Protein AF-A0A2W0DPN6-F1 (afdb_monomer_lite)

Foldseek 3Di:
DFDPVLVVLLVVLVVVVCPDPVSVVVNVVSVVPRPPDPPPPPDDDDPVDPPPDQAEDAAAQAEPPPPDCVVVVVVVVVVVDPRYHYDPQHHHPDCLCVVCVVVVDHSCPDDDVVNVVSVVSVVVRVVD

Structure (mmCIF, N/CA/C/O backbone):
data_AF-A0A2W0DPN6-F1
#
_entry.id   AF-A0A2W0DPN6-F1
#
loop_
_atom_site.group_PDB
_atom_site.id
_atom_site.type_symbol
_atom_site.label_atom_id
_atom_site.label_alt_id
_atom_site.label_comp_id
_atom_site.label_asym_id
_atom_site.label_entity_id
_atom_site.label_seq_id
_atom_site.pdbx_PDB_ins_code
_atom_site.Cartn_x
_atom_site.Cartn_y
_atom_site.Cartn_z
_atom_site.occupancy
_atom_site.B_iso_or_equiv
_atom_site.auth_seq_id
_atom_site.auth_comp_id
_atom_site.auth_asym_id
_atom_site.auth_atom_id
_atom_site.pdbx_PDB_model_num
ATOM 1 N N . MET A 1 1 ? 31.310 -25.234 -24.815 1.00 49.03 1 MET A N 1
ATOM 2 C CA . MET A 1 1 ? 32.264 -24.463 -25.639 1.00 49.03 1 MET A CA 1
ATOM 3 C C . MET A 1 1 ? 32.009 -23.005 -25.311 1.00 49.03 1 MET A C 1
ATOM 5 O O . MET A 1 1 ? 30.901 -22.551 -25.560 1.00 49.03 1 MET A O 1
ATOM 9 N N . GLU A 1 2 ? 32.938 -22.335 -24.627 1.00 54.28 2 GLU A N 1
ATOM 10 C CA . GLU A 1 2 ? 32.770 -20.928 -24.233 1.00 54.28 2 GLU A CA 1
ATOM 11 C C . GLU A 1 2 ? 32.683 -20.043 -25.486 1.00 54.28 2 GLU A C 1
ATOM 13 O O . GLU A 1 2 ? 33.461 -20.203 -26.427 1.00 54.28 2 GLU A O 1
ATOM 18 N N . SER A 1 3 ? 31.708 -19.135 -25.527 1.00 61.91 3 SER A N 1
ATOM 19 C CA . SER A 1 3 ? 31.553 -18.200 -26.644 1.00 61.91 3 SER A CA 1
ATOM 20 C C . SER A 1 3 ? 32.589 -17.083 -26.523 1.00 61.91 3 SER A C 1
ATOM 22 O O . SER A 1 3 ? 32.547 -16.296 -25.580 1.00 61.91 3 SER A O 1
ATOM 24 N N . VAL A 1 4 ? 33.500 -16.978 -27.496 1.00 67.50 4 VAL A N 1
ATOM 25 C CA . VAL A 1 4 ? 34.540 -15.929 -27.544 1.00 67.50 4 VAL A CA 1
ATOM 26 C C . VAL A 1 4 ? 33.921 -14.528 -27.461 1.00 67.50 4 VAL A C 1
ATOM 28 O O . VAL A 1 4 ? 34.405 -13.679 -26.718 1.00 67.50 4 VAL A O 1
ATOM 31 N N . ARG A 1 5 ? 32.770 -14.316 -28.116 1.00 68.06 5 ARG A N 1
ATOM 32 C CA . ARG A 1 5 ? 32.058 -13.030 -28.102 1.00 68.06 5 ARG A CA 1
ATOM 33 C C . ARG A 1 5 ? 31.500 -12.663 -26.722 1.00 68.06 5 ARG A C 1
ATOM 35 O O . ARG A 1 5 ? 31.399 -11.488 -26.388 1.00 68.06 5 ARG A O 1
ATOM 42 N N . HIS A 1 6 ? 31.142 -13.663 -25.916 1.00 67.88 6 HIS A N 1
ATOM 43 C CA . HIS A 1 6 ? 30.677 -13.470 -24.538 1.00 67.88 6 HIS A CA 1
ATOM 44 C C . HIS A 1 6 ? 31.819 -12.960 -23.656 1.00 67.88 6 HIS A C 1
ATOM 46 O O . HIS A 1 6 ? 31.632 -12.014 -22.895 1.00 67.88 6 HIS A O 1
ATOM 52 N N . ALA A 1 7 ? 33.006 -13.556 -23.787 1.00 73.00 7 ALA A N 1
ATOM 53 C CA . ALA A 1 7 ? 34.192 -13.140 -23.044 1.00 73.00 7 ALA A CA 1
ATOM 54 C C . ALA A 1 7 ? 34.636 -11.715 -23.420 1.00 73.00 7 ALA A C 1
ATOM 56 O O . ALA A 1 7 ? 34.943 -10.919 -22.533 1.00 73.00 7 ALA A O 1
ATOM 57 N N . GLU A 1 8 ? 34.597 -11.371 -24.711 1.00 78.25 8 GLU A N 1
ATOM 58 C CA . GLU A 1 8 ? 34.882 -10.014 -25.201 1.00 78.25 8 GLU A CA 1
ATOM 59 C C . GLU A 1 8 ? 33.908 -8.978 -24.628 1.00 78.25 8 GLU A C 1
ATOM 61 O O . GLU A 1 8 ? 34.343 -7.954 -24.110 1.00 78.25 8 GLU A O 1
ATOM 66 N N . LEU A 1 9 ? 32.601 -9.262 -24.642 1.00 74.62 9 LEU A N 1
ATOM 67 C CA . LEU A 1 9 ? 31.584 -8.334 -24.137 1.00 74.62 9 LEU A CA 1
ATOM 68 C C . LEU A 1 9 ? 31.707 -8.090 -22.623 1.00 74.62 9 LEU A C 1
ATOM 70 O O . LEU A 1 9 ? 31.493 -6.973 -22.156 1.00 74.62 9 LEU A O 1
ATOM 74 N N . ILE A 1 10 ? 32.076 -9.117 -21.848 1.00 74.75 10 ILE A N 1
ATOM 75 C CA . ILE A 1 10 ? 32.395 -8.958 -20.421 1.00 74.75 10 ILE A CA 1
ATOM 76 C C . ILE A 1 10 ? 33.586 -8.009 -20.249 1.00 74.75 10 ILE A C 1
ATOM 78 O O . ILE A 1 10 ? 33.500 -7.081 -19.450 1.00 74.75 10 ILE A O 1
ATOM 82 N N . ALA A 1 11 ? 34.665 -8.211 -21.009 1.00 82.25 11 ALA A N 1
ATOM 83 C CA . ALA A 1 11 ? 35.861 -7.379 -20.918 1.00 82.25 11 ALA A CA 1
ATOM 84 C C . ALA A 1 11 ? 35.593 -5.921 -21.336 1.00 82.25 11 ALA A C 1
ATOM 86 O O . ALA A 1 11 ? 36.079 -5.001 -20.681 1.00 82.25 11 ALA A O 1
ATOM 87 N N . GLU A 1 12 ? 34.785 -5.701 -22.379 1.00 81.88 12 GLU A N 1
ATOM 88 C CA . GLU A 1 12 ? 34.353 -4.370 -22.829 1.00 81.88 12 GLU A CA 1
ATOM 89 C C . GLU A 1 12 ? 33.565 -3.631 -21.729 1.00 81.88 12 GLU A C 1
ATOM 91 O O . GLU A 1 12 ? 33.880 -2.484 -21.414 1.00 81.88 12 GLU A O 1
ATOM 96 N N . LEU A 1 13 ? 32.591 -4.298 -21.095 1.00 77.00 13 LEU A N 1
ATOM 97 C CA . LEU A 1 13 ? 31.770 -3.722 -20.017 1.00 77.00 13 LEU A CA 1
ATOM 98 C C . LEU A 1 13 ? 32.549 -3.497 -18.712 1.00 77.00 13 LEU A C 1
ATOM 100 O O . LEU A 1 13 ? 32.251 -2.576 -17.950 1.00 77.00 13 LEU A O 1
ATOM 104 N N . GLU A 1 14 ? 33.538 -4.343 -18.423 1.00 80.94 14 GLU A N 1
ATOM 105 C CA . GLU A 1 14 ? 34.438 -4.160 -17.282 1.00 80.94 14 GLU A CA 1
ATOM 106 C C . GLU A 1 14 ? 35.389 -2.979 -17.508 1.00 80.94 14 GLU A C 1
ATOM 108 O O . GLU A 1 14 ? 35.620 -2.192 -16.589 1.00 80.94 14 GLU A O 1
ATOM 113 N N . ALA A 1 15 ? 35.894 -2.817 -18.734 1.00 80.25 15 ALA A N 1
ATOM 114 C CA . ALA A 1 15 ? 36.780 -1.721 -19.108 1.00 80.25 15 ALA A CA 1
ATOM 115 C C . ALA A 1 15 ? 36.054 -0.371 -19.200 1.00 80.25 15 ALA A C 1
ATOM 117 O O . ALA A 1 15 ? 36.653 0.661 -18.902 1.00 80.25 15 ALA A O 1
ATOM 118 N N . SER A 1 16 ? 34.769 -0.364 -19.570 1.00 74.00 16 SER A N 1
ATOM 119 C CA . SER A 1 16 ? 33.970 0.862 -19.664 1.00 74.00 16 SER A CA 1
ATOM 120 C C . SER A 1 16 ? 33.578 1.452 -18.306 1.00 74.00 16 SER A C 1
ATOM 122 O O . SER A 1 16 ? 32.877 2.458 -18.289 1.00 74.00 16 SER A O 1
ATOM 124 N N . CYS A 1 17 ? 34.012 0.844 -17.189 1.00 58.84 17 CYS A N 1
ATOM 125 C CA . CYS A 1 17 ? 33.681 1.249 -15.823 1.00 58.84 17 CYS A CA 1
ATOM 126 C C . CYS A 1 17 ? 32.170 1.470 -15.686 1.00 58.84 17 CYS A C 1
ATOM 128 O O . CYS A 1 17 ? 31.743 2.593 -15.493 1.00 58.84 17 CYS A O 1
ATOM 130 N N . ALA A 1 18 ? 31.363 0.417 -15.877 1.00 60.94 18 ALA A N 1
ATOM 131 C CA . ALA A 1 18 ? 29.898 0.479 -15.940 1.00 60.94 18 ALA A CA 1
ATOM 132 C C . ALA A 1 18 ? 29.265 1.400 -14.865 1.00 60.94 18 ALA A C 1
ATOM 134 O O . ALA A 1 18 ? 28.957 0.964 -13.754 1.00 60.94 18 ALA A O 1
ATOM 135 N N . GLU A 1 19 ? 29.091 2.679 -15.195 1.00 60.88 19 GLU A N 1
ATOM 136 C CA . GLU A 1 19 ? 28.519 3.706 -14.320 1.00 60.88 19 GLU A CA 1
ATOM 137 C C . GLU A 1 19 ? 26.991 3.662 -14.405 1.00 60.88 19 GLU A C 1
ATOM 139 O O . GLU A 1 19 ? 26.297 3.840 -13.401 1.00 60.88 19 GLU A O 1
ATOM 144 N N . GLU A 1 20 ? 26.464 3.308 -15.580 1.00 73.12 20 GLU A N 1
ATOM 145 C CA . GLU A 1 20 ? 25.039 3.102 -15.788 1.00 73.12 20 GLU A CA 1
ATOM 146 C C . GLU A 1 20 ? 24.562 1.752 -15.246 1.00 73.12 20 GLU A C 1
ATOM 148 O O . GLU A 1 20 ? 25.160 0.690 -15.456 1.00 73.12 20 GLU A O 1
ATOM 153 N N . TRP A 1 21 ? 23.414 1.784 -14.566 1.00 66.50 21 TRP A N 1
ATOM 154 C CA . TRP A 1 21 ? 22.795 0.607 -13.959 1.00 66.50 21 TRP A CA 1
ATOM 155 C C . TRP A 1 21 ? 22.563 -0.534 -14.965 1.00 66.50 21 TRP A C 1
ATOM 157 O O . TRP A 1 21 ? 22.843 -1.688 -14.638 1.00 66.50 21 TRP A O 1
ATOM 167 N N . GLY A 1 22 ? 22.145 -0.219 -16.197 1.00 66.81 22 GLY A N 1
ATOM 168 C CA . GLY A 1 22 ? 21.895 -1.217 -17.243 1.00 66.81 22 GLY A CA 1
ATOM 169 C C . GLY A 1 22 ? 23.151 -2.005 -17.633 1.00 66.81 22 GLY A C 1
ATOM 170 O O . GLY A 1 22 ? 23.120 -3.232 -17.722 1.00 66.81 22 GLY A O 1
ATOM 171 N N . GLN A 1 23 ? 24.297 -1.329 -17.756 1.00 69.31 23 GLN A N 1
ATOM 172 C CA . GLN A 1 23 ? 25.581 -1.970 -18.062 1.00 69.31 23 GLN A CA 1
ATOM 173 C C . GLN A 1 23 ? 26.047 -2.886 -16.921 1.00 69.31 23 GLN A C 1
ATOM 175 O O . GLN A 1 23 ? 26.549 -3.987 -17.160 1.00 69.31 23 GLN A O 1
ATOM 180 N N . ARG A 1 24 ? 25.818 -2.475 -15.666 1.00 70.19 24 ARG A N 1
ATOM 181 C CA . ARG A 1 24 ? 26.123 -3.284 -14.474 1.00 70.19 24 ARG A CA 1
ATOM 182 C C . ARG A 1 24 ? 25.240 -4.527 -14.386 1.00 70.19 24 ARG A C 1
ATOM 184 O O . ARG A 1 24 ? 25.739 -5.606 -14.059 1.00 70.19 24 ARG A O 1
ATOM 191 N N . ALA A 1 25 ? 23.947 -4.382 -14.670 1.00 68.25 25 ALA A N 1
ATOM 192 C CA . ALA A 1 25 ? 22.991 -5.484 -14.682 1.00 68.25 25 ALA A CA 1
ATOM 193 C C . ALA A 1 25 ? 23.330 -6.498 -15.786 1.00 68.25 25 ALA A C 1
ATOM 195 O O . ALA A 1 25 ? 23.420 -7.698 -15.513 1.00 68.25 25 ALA A O 1
ATOM 196 N N . LEU A 1 26 ? 23.625 -6.016 -16.997 1.00 71.62 26 LEU A N 1
ATOM 197 C CA . LEU A 1 26 ? 24.066 -6.842 -18.119 1.00 71.62 26 LEU A CA 1
ATOM 198 C C . LEU A 1 26 ? 25.347 -7.619 -17.781 1.00 71.62 26 LEU A C 1
ATOM 200 O O . LEU A 1 26 ? 25.382 -8.839 -17.942 1.00 71.62 26 LEU A O 1
ATOM 204 N N . LEU A 1 27 ? 26.369 -6.950 -17.238 1.00 74.75 27 LEU A N 1
ATOM 205 C CA . LEU A 1 27 ? 27.617 -7.595 -16.821 1.00 74.75 27 LEU A CA 1
ATOM 206 C C . LEU A 1 27 ? 27.382 -8.683 -15.757 1.00 74.75 27 LEU A C 1
ATOM 208 O O . LEU A 1 27 ? 27.965 -9.767 -15.833 1.00 74.75 27 LEU A O 1
ATOM 212 N N . ALA A 1 28 ? 26.503 -8.438 -14.780 1.00 70.69 28 ALA A N 1
ATOM 213 C CA . ALA A 1 28 ? 26.149 -9.428 -13.763 1.00 70.69 28 ALA A CA 1
ATOM 214 C C . ALA A 1 28 ? 25.446 -10.661 -14.363 1.00 70.69 28 ALA A C 1
ATOM 216 O O . ALA A 1 28 ? 25.760 -11.793 -13.983 1.00 70.69 28 ALA A O 1
ATOM 217 N N . CYS A 1 29 ? 24.537 -10.460 -15.319 1.00 70.31 29 CYS A N 1
ATOM 218 C CA . CYS A 1 29 ? 23.873 -11.539 -16.050 1.00 70.31 29 CYS A CA 1
ATOM 219 C C . CYS A 1 29 ? 24.870 -12.361 -16.878 1.00 70.31 29 CYS A C 1
ATOM 221 O O . CYS A 1 29 ? 24.882 -13.589 -16.790 1.00 70.31 29 CYS A O 1
ATOM 223 N N . LEU A 1 30 ? 25.763 -11.697 -17.617 1.00 72.69 30 LEU A N 1
ATOM 224 C CA . LEU A 1 30 ? 26.791 -12.357 -18.424 1.00 72.69 30 LEU A CA 1
ATOM 225 C C . LEU A 1 30 ? 27.767 -13.165 -17.560 1.00 72.69 30 LEU A C 1
ATOM 227 O O . LEU A 1 30 ? 28.112 -14.289 -17.921 1.00 72.69 30 LEU A O 1
ATOM 231 N N . ARG A 1 31 ? 28.164 -12.656 -16.387 1.00 73.19 31 ARG A N 1
ATOM 232 C CA . ARG A 1 31 ? 29.000 -13.404 -15.430 1.00 73.19 31 ARG A CA 1
ATOM 233 C C . ARG A 1 31 ? 28.310 -14.667 -14.909 1.00 73.19 31 ARG A C 1
ATOM 235 O O . ARG A 1 31 ? 28.970 -15.692 -14.790 1.00 73.19 31 ARG A O 1
ATOM 242 N N . LYS A 1 32 ? 27.000 -14.620 -14.634 1.00 67.88 32 LYS A N 1
ATOM 243 C CA . LYS A 1 32 ? 26.222 -15.800 -14.203 1.00 67.88 32 LYS A CA 1
ATOM 244 C C . LYS A 1 32 ? 26.105 -16.870 -15.289 1.00 67.88 32 LYS A C 1
ATOM 246 O O . LYS A 1 32 ? 26.013 -18.049 -14.971 1.00 67.88 32 LYS A O 1
ATOM 251 N N . LEU A 1 33 ? 26.098 -16.463 -16.556 1.00 66.06 33 LEU A N 1
ATOM 252 C CA . LEU A 1 33 ? 25.956 -17.362 -17.703 1.00 66.06 33 LEU A CA 1
ATOM 253 C C . LEU A 1 33 ? 27.292 -17.943 -18.201 1.00 66.06 33 LEU A C 1
ATOM 255 O O . LEU A 1 33 ? 27.272 -18.846 -19.036 1.00 66.06 33 LEU A O 1
ATOM 259 N N . ARG A 1 34 ? 28.430 -17.460 -17.676 1.00 61.69 34 ARG A N 1
ATOM 260 C CA . ARG A 1 34 ? 29.796 -17.857 -18.062 1.00 61.69 34 ARG A CA 1
ATOM 261 C C . ARG A 1 34 ? 30.055 -19.364 -17.935 1.00 61.69 34 ARG A C 1
ATOM 263 O O . ARG A 1 34 ? 30.735 -19.926 -18.782 1.00 61.69 34 ARG A O 1
ATOM 270 N N . ASP A 1 35 ? 29.438 -20.019 -16.952 1.00 51.97 35 ASP A N 1
ATOM 271 C CA . ASP A 1 35 ? 29.749 -21.410 -16.597 1.00 51.97 35 ASP A CA 1
ATOM 272 C C . ASP A 1 35 ? 28.712 -22.439 -17.119 1.00 51.97 35 ASP A C 1
ATOM 274 O O . ASP A 1 35 ? 28.664 -23.567 -16.634 1.00 51.97 35 ASP A O 1
ATOM 278 N N . GLY A 1 36 ? 27.891 -22.090 -18.126 1.00 49.12 36 GLY A N 1
ATOM 279 C CA . GLY A 1 36 ? 27.081 -23.081 -18.865 1.00 49.12 36 GLY A CA 1
ATOM 280 C C . GLY A 1 36 ? 25.557 -22.916 -18.837 1.00 49.12 36 GLY A C 1
ATOM 281 O O . GLY A 1 36 ? 24.837 -23.913 -18.805 1.00 49.12 36 GLY A O 1
ATOM 282 N N . GLY A 1 37 ? 25.037 -21.685 -18.910 1.00 50.19 37 GLY A N 1
ATOM 283 C CA . GLY A 1 37 ? 23.639 -21.483 -19.328 1.00 50.19 37 GLY A CA 1
ATOM 284 C C . GLY A 1 37 ? 23.396 -22.026 -20.753 1.00 50.19 37 GLY A C 1
ATOM 285 O O . GLY A 1 37 ? 24.352 -22.096 -21.533 1.00 50.19 37 GLY A O 1
ATOM 286 N N . PRO A 1 38 ? 22.160 -22.445 -21.107 1.00 45.03 38 PRO A N 1
ATOM 287 C CA . PRO A 1 38 ? 21.886 -23.215 -22.323 1.00 45.03 38 PRO A CA 1
ATOM 288 C C . PRO A 1 38 ? 22.432 -22.508 -23.568 1.00 45.03 38 PRO A C 1
ATOM 290 O O . PRO A 1 38 ? 22.049 -21.390 -23.905 1.00 45.03 38 PRO A O 1
ATOM 293 N N . THR A 1 39 ? 23.383 -23.176 -24.219 1.00 47.25 39 THR A N 1
ATOM 294 C CA . THR A 1 39 ? 24.235 -22.645 -25.288 1.00 47.25 39 THR A CA 1
ATOM 295 C C . THR A 1 39 ? 23.570 -22.774 -26.661 1.00 47.25 39 THR A C 1
ATOM 297 O O . THR A 1 39 ? 24.160 -23.294 -27.599 1.00 47.25 39 THR A O 1
ATOM 300 N N . GLU A 1 40 ? 22.341 -22.275 -26.784 1.00 44.31 40 GLU A N 1
ATOM 301 C CA . GLU A 1 40 ? 21.685 -22.013 -28.072 1.00 44.31 40 GLU A CA 1
ATOM 302 C C . GLU A 1 40 ? 21.047 -20.619 -28.039 1.00 44.31 40 GLU A C 1
ATOM 304 O O . GLU A 1 40 ? 19.835 -20.449 -28.090 1.00 44.31 40 GLU A O 1
ATOM 309 N N . ALA A 1 41 ? 21.875 -19.584 -27.909 1.00 40.03 41 ALA A N 1
ATOM 310 C CA . ALA A 1 41 ? 21.432 -18.205 -28.055 1.00 40.03 41 ALA A CA 1
ATOM 311 C C . ALA A 1 41 ? 22.290 -17.534 -29.128 1.00 40.03 41 ALA A C 1
ATOM 313 O O . ALA A 1 41 ? 23.362 -17.004 -28.848 1.00 40.03 41 ALA A O 1
ATOM 314 N N . ALA A 1 42 ? 21.805 -17.537 -30.373 1.00 46.06 42 ALA A N 1
ATOM 315 C CA . ALA A 1 42 ? 22.332 -16.671 -31.433 1.00 46.06 42 ALA A CA 1
ATOM 316 C C . ALA A 1 42 ? 22.193 -15.169 -31.081 1.00 46.06 42 ALA A C 1
ATOM 318 O O . ALA A 1 42 ? 22.798 -14.318 -31.725 1.00 46.06 42 ALA A O 1
ATOM 319 N N . SER A 1 43 ? 21.434 -14.842 -30.030 1.00 43.56 43 SER A N 1
ATOM 320 C CA . SER A 1 43 ? 21.331 -13.519 -29.421 1.00 43.56 43 SER A CA 1
ATOM 321 C C . SER A 1 43 ? 20.881 -13.658 -27.964 1.00 43.56 43 SER A C 1
ATOM 323 O O . SER A 1 43 ? 19.847 -14.275 -27.707 1.00 43.56 43 SER A O 1
ATOM 325 N N . VAL A 1 44 ? 21.604 -13.059 -27.015 1.00 45.31 44 VAL A N 1
ATOM 326 C CA . VAL A 1 44 ? 21.066 -12.788 -25.674 1.00 45.31 44 VAL A CA 1
ATOM 327 C C . VAL A 1 44 ? 20.399 -11.420 -25.744 1.00 45.31 44 VAL A C 1
ATOM 329 O O . VAL A 1 44 ? 21.076 -10.396 -25.757 1.00 45.31 44 VAL A O 1
ATOM 332 N N . VAL A 1 45 ? 19.072 -11.405 -25.852 1.00 46.50 45 VAL A N 1
ATOM 333 C CA . VAL A 1 45 ? 18.278 -10.179 -25.738 1.00 46.50 45 VAL A CA 1
ATOM 334 C C . VAL A 1 45 ? 17.926 -10.014 -24.265 1.00 46.50 45 VAL A C 1
ATOM 336 O O . VAL A 1 45 ? 17.211 -10.836 -23.696 1.00 46.50 45 VAL A O 1
ATOM 339 N N . VAL A 1 46 ? 18.455 -8.971 -23.629 1.00 45.94 46 VAL A N 1
ATOM 340 C CA . VAL A 1 46 ? 17.987 -8.555 -22.305 1.00 45.94 46 VAL A CA 1
ATOM 341 C C . VAL A 1 46 ? 16.692 -7.780 -22.518 1.00 45.94 46 VAL A C 1
ATOM 343 O O . VAL A 1 46 ? 16.705 -6.662 -23.024 1.00 45.94 46 VAL A O 1
ATOM 346 N N . HIS A 1 47 ? 15.559 -8.397 -22.188 1.00 48.19 47 HIS A N 1
ATOM 347 C CA . HIS A 1 47 ? 14.293 -7.680 -22.091 1.00 48.19 47 HIS A CA 1
ATOM 348 C C . HIS A 1 47 ? 14.329 -6.862 -20.798 1.00 48.19 47 HIS A C 1
ATOM 350 O O . HIS A 1 47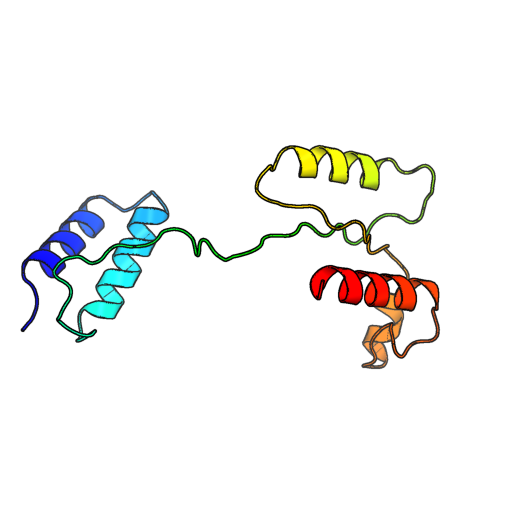 ? 14.206 -7.416 -19.710 1.00 48.19 47 HIS A O 1
ATOM 356 N N . ASP A 1 48 ? 14.568 -5.557 -20.928 1.00 50.25 48 ASP A N 1
ATOM 357 C CA . ASP A 1 48 ? 14.844 -4.651 -19.802 1.00 50.25 48 ASP A CA 1
ATOM 358 C C . ASP A 1 48 ? 13.648 -4.471 -18.843 1.00 50.25 48 ASP A C 1
ATOM 360 O O . ASP A 1 48 ? 13.806 -4.013 -17.717 1.00 50.25 48 ASP A O 1
ATOM 364 N N . LEU A 1 49 ? 12.443 -4.886 -19.238 1.00 58.06 49 LEU A N 1
ATOM 365 C CA . LEU A 1 49 ? 11.231 -4.836 -18.423 1.00 58.06 49 LEU A CA 1
ATOM 366 C C . LEU A 1 49 ? 10.397 -6.079 -18.713 1.00 58.06 49 LEU A C 1
ATOM 368 O O . LEU A 1 49 ? 10.193 -6.415 -19.877 1.00 58.06 49 LEU A O 1
ATOM 372 N N . ASN A 1 50 ? 9.894 -6.747 -17.671 1.00 69.81 50 ASN A N 1
ATOM 373 C CA . ASN A 1 50 ? 8.811 -7.713 -17.829 1.00 69.81 50 ASN A CA 1
ATOM 374 C C . ASN A 1 50 ? 7.589 -6.928 -18.346 1.00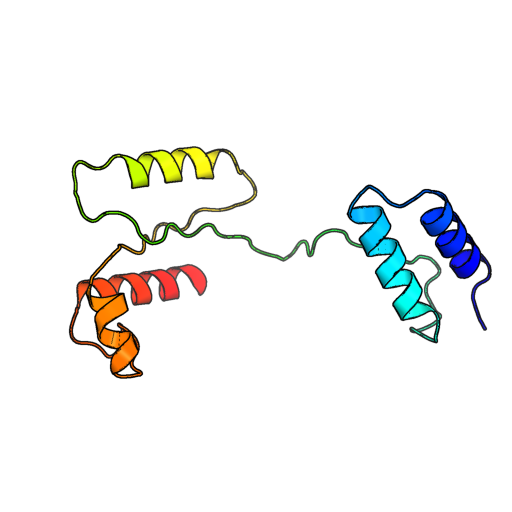 69.81 50 ASN A C 1
ATOM 376 O O . ASN A 1 50 ? 7.007 -6.175 -17.563 1.00 69.81 50 ASN A O 1
ATOM 380 N N . PRO A 1 51 ? 7.208 -7.050 -19.634 1.00 71.31 51 PRO A N 1
ATOM 381 C CA . PRO A 1 51 ? 6.161 -6.213 -20.219 1.00 71.31 51 PRO A CA 1
ATOM 382 C C . PRO A 1 51 ? 4.776 -6.543 -19.649 1.00 71.31 51 PRO A C 1
ATOM 384 O O . PRO A 1 51 ? 3.849 -5.751 -19.7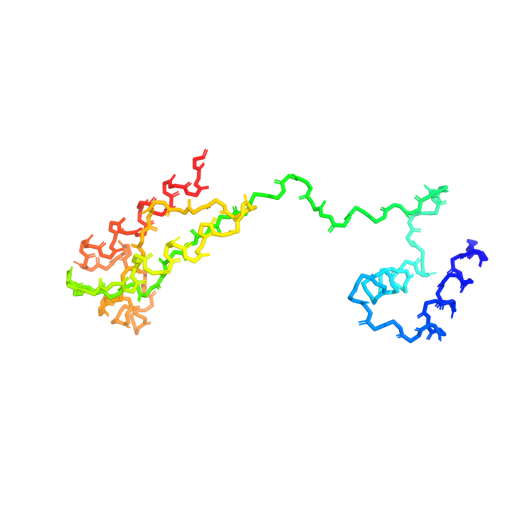81 1.00 71.31 51 PRO A O 1
ATOM 387 N N . GLU A 1 52 ? 4.638 -7.699 -18.999 1.00 79.31 52 GLU A N 1
ATOM 388 C CA . GLU A 1 52 ? 3.417 -8.121 -18.318 1.00 79.31 52 GLU A CA 1
ATOM 389 C C . GLU A 1 52 ? 3.369 -7.647 -16.856 1.00 79.31 52 GLU A C 1
ATOM 391 O O . GLU A 1 52 ? 2.351 -7.829 -16.183 1.00 79.31 52 GLU A O 1
ATOM 396 N N . LEU A 1 53 ? 4.445 -7.031 -16.342 1.00 83.00 53 LEU A N 1
ATOM 397 C CA . LEU A 1 53 ? 4.490 -6.514 -14.978 1.00 83.00 53 LEU A CA 1
ATOM 398 C C . LEU A 1 53 ? 3.528 -5.335 -14.832 1.00 83.00 53 LEU A C 1
ATOM 400 O O . LEU A 1 53 ? 3.742 -4.251 -15.371 1.00 83.00 53 LEU A O 1
ATOM 404 N N . ARG A 1 54 ? 2.481 -5.540 -14.036 1.00 86.69 54 ARG A N 1
ATOM 405 C CA . ARG A 1 54 ? 1.533 -4.491 -13.663 1.00 86.69 54 ARG A CA 1
ATOM 406 C C . ARG A 1 54 ? 2.037 -3.779 -12.414 1.00 86.69 54 ARG A C 1
ATOM 408 O O . ARG A 1 54 ? 2.181 -4.403 -11.365 1.00 86.69 54 ARG A O 1
ATOM 415 N N . VAL A 1 55 ? 2.284 -2.477 -12.522 1.00 89.94 55 VAL A N 1
ATOM 416 C CA . VAL A 1 55 ? 2.710 -1.635 -11.399 1.00 89.94 55 VAL A CA 1
ATOM 417 C C . VAL A 1 55 ? 1.519 -0.823 -10.898 1.00 89.94 55 VAL A C 1
ATOM 419 O O . VAL A 1 55 ? 0.827 -0.169 -11.680 1.00 89.94 55 VAL A O 1
ATOM 422 N N . ARG A 1 56 ? 1.278 -0.871 -9.585 1.00 93.31 56 ARG A N 1
ATOM 423 C CA . ARG A 1 56 ? 0.225 -0.110 -8.905 1.00 93.31 56 ARG A CA 1
ATOM 424 C C . ARG A 1 56 ? 0.817 0.734 -7.778 1.00 93.31 56 ARG A C 1
ATOM 426 O O . ARG A 1 56 ? 1.763 0.298 -7.124 1.00 93.31 56 ARG A O 1
ATOM 433 N N . GLY A 1 57 ? 0.262 1.921 -7.547 1.00 94.06 57 GLY A N 1
ATOM 434 C CA . GLY A 1 57 ? 0.681 2.819 -6.466 1.00 94.06 57 GLY A CA 1
ATOM 435 C C . GLY A 1 57 ? -0.288 2.777 -5.287 1.00 94.06 57 GLY A C 1
ATOM 436 O O . GLY A 1 57 ? -1.469 3.040 -5.472 1.00 94.06 57 GLY A O 1
ATOM 437 N N . LEU A 1 58 ? 0.198 2.475 -4.080 1.00 96.06 58 LEU A N 1
ATOM 438 C CA . LEU A 1 58 ? -0.599 2.493 -2.847 1.00 96.06 58 LEU A CA 1
ATOM 439 C C . LEU A 1 58 ? -0.176 3.663 -1.956 1.00 96.06 58 LEU A C 1
ATOM 441 O O . LEU A 1 58 ? 0.990 3.748 -1.569 1.00 96.06 58 LEU A O 1
ATOM 445 N N . ILE A 1 59 ? -1.127 4.507 -1.553 1.00 95.81 59 ILE A N 1
ATOM 446 C CA . ILE A 1 59 ? -0.890 5.501 -0.500 1.00 95.81 59 ILE A CA 1
ATOM 447 C C . ILE A 1 59 ? -1.084 4.822 0.858 1.00 95.81 59 ILE A C 1
ATOM 449 O O . ILE A 1 59 ? -2.155 4.295 1.167 1.00 95.81 59 ILE A O 1
ATOM 453 N N . THR A 1 60 ? -0.036 4.843 1.681 1.00 95.75 60 THR A N 1
ATOM 454 C CA . THR A 1 60 ? -0.052 4.291 3.042 1.00 95.75 60 THR A CA 1
ATOM 455 C C . THR A 1 60 ? 0.292 5.364 4.062 1.00 95.75 60 THR A C 1
ATOM 457 O O . THR A 1 60 ? 0.915 6.368 3.722 1.00 95.75 60 THR A O 1
ATOM 460 N N . ARG A 1 61 ? -0.100 5.138 5.322 1.00 94.25 61 ARG A N 1
ATOM 461 C CA . ARG A 1 61 ? 0.071 6.103 6.422 1.00 94.25 61 ARG A CA 1
ATOM 462 C C . ARG A 1 61 ? -0.558 7.462 6.113 1.00 94.25 61 ARG A C 1
ATOM 464 O O . ARG A 1 61 ? -0.039 8.495 6.523 1.00 94.25 61 ARG A O 1
ATOM 471 N N . ALA A 1 62 ? -1.686 7.464 5.405 1.00 95.12 62 ALA A N 1
ATOM 472 C CA . ALA A 1 62 ? -2.430 8.695 5.202 1.00 95.12 62 ALA A CA 1
ATOM 473 C C . ALA A 1 62 ? -2.918 9.238 6.561 1.00 95.12 62 ALA A C 1
ATOM 475 O O . ALA A 1 62 ? -3.421 8.455 7.382 1.00 95.12 62 ALA A O 1
ATOM 476 N N . PRO A 1 63 ? -2.794 10.550 6.822 1.00 93.44 63 PRO A N 1
ATOM 477 C CA . PRO A 1 63 ? -3.316 11.144 8.042 1.00 93.44 63 PRO A CA 1
ATOM 478 C C . PRO A 1 63 ? -4.840 11.011 8.082 1.00 93.44 63 PRO A C 1
ATOM 480 O O . PRO A 1 63 ? -5.526 11.050 7.062 1.00 93.44 63 PRO A O 1
ATOM 483 N N . THR A 1 64 ? -5.393 10.833 9.281 1.00 91.25 64 THR A N 1
ATOM 484 C CA . THR A 1 64 ? -6.848 10.744 9.475 1.00 91.25 64 THR A CA 1
ATOM 485 C C . THR A 1 64 ? -7.522 12.105 9.623 1.00 91.25 64 THR A C 1
ATOM 487 O O . THR A 1 64 ? -8.747 12.146 9.725 1.00 91.25 64 THR A O 1
ATOM 490 N N . ASP A 1 65 ? -6.745 13.189 9.707 1.00 92.06 65 ASP A N 1
ATOM 491 C CA . ASP A 1 65 ? -7.276 14.549 9.790 1.00 92.06 65 ASP A CA 1
ATOM 492 C C . ASP A 1 65 ? -7.938 14.915 8.452 1.00 92.06 65 ASP A C 1
ATOM 494 O O . ASP A 1 65 ? -7.252 14.948 7.429 1.00 92.06 65 ASP A O 1
ATOM 498 N N . PRO A 1 66 ? -9.255 15.187 8.425 1.00 83.69 66 PRO A N 1
ATOM 499 C CA . PRO A 1 66 ? -9.949 15.554 7.194 1.00 83.69 66 PRO A CA 1
ATOM 500 C C . PRO A 1 66 ? -9.479 16.887 6.594 1.00 83.69 66 PRO A C 1
ATOM 502 O O . PRO A 1 66 ? -9.802 17.157 5.442 1.00 83.69 66 PRO A O 1
ATOM 505 N N . ASN A 1 67 ? -8.753 17.721 7.348 1.00 89.38 67 ASN A N 1
ATOM 506 C CA . ASN A 1 67 ? -8.224 18.997 6.859 1.00 89.38 67 ASN A CA 1
ATOM 507 C C . ASN A 1 67 ? -6.795 18.890 6.299 1.00 89.38 67 ASN A C 1
ATOM 509 O O . ASN A 1 67 ? -6.270 19.889 5.807 1.00 89.38 67 ASN A O 1
ATOM 513 N N . GLY A 1 68 ? -6.159 17.718 6.396 1.00 86.38 68 GLY A N 1
ATOM 514 C CA . GLY A 1 68 ? -4.816 17.487 5.869 1.00 86.38 68 GLY A CA 1
ATOM 515 C C . GLY A 1 68 ? -4.803 17.409 4.342 1.00 86.38 68 GLY A C 1
ATOM 516 O O . GLY A 1 68 ? -5.645 16.736 3.742 1.00 86.38 68 GLY A O 1
ATOM 517 N N . SER A 1 69 ? -3.849 18.091 3.703 1.00 92.44 69 SER A N 1
ATOM 518 C CA . SER A 1 69 ? -3.655 18.040 2.248 1.00 92.44 69 SER A CA 1
ATOM 519 C C . SER A 1 69 ? -2.776 16.872 1.808 1.00 92.44 69 SER A C 1
ATOM 521 O O . SER A 1 69 ? -2.748 16.552 0.627 1.00 92.44 69 SER A O 1
ATOM 523 N N . GLU A 1 70 ? -2.106 16.176 2.730 1.00 92.50 70 GLU A N 1
ATOM 524 C CA . GLU A 1 70 ? -1.017 15.246 2.421 1.00 92.50 70 GLU A CA 1
ATOM 525 C C . GLU A 1 70 ? -1.453 14.097 1.507 1.00 92.50 70 GLU A C 1
ATOM 527 O O . GLU A 1 70 ? -0.688 13.659 0.650 1.00 92.50 70 GLU A O 1
ATOM 532 N N . ARG A 1 71 ? -2.694 13.609 1.663 1.00 91.38 71 ARG A N 1
ATOM 533 C CA . ARG A 1 71 ? -3.261 12.595 0.759 1.00 91.38 71 ARG A CA 1
ATOM 534 C C . ARG A 1 71 ? -3.399 13.144 -0.662 1.00 91.38 71 ARG A C 1
ATOM 536 O O . ARG A 1 71 ? -3.092 12.428 -1.611 1.00 91.38 71 ARG A O 1
ATOM 543 N N . THR A 1 72 ? -3.908 14.365 -0.792 1.00 92.31 72 THR A N 1
ATOM 544 C CA . THR A 1 72 ? -4.110 15.029 -2.083 1.00 92.31 72 THR A CA 1
ATOM 545 C C . THR A 1 72 ? -2.764 15.307 -2.734 1.00 92.31 72 THR A C 1
ATOM 547 O O . THR A 1 72 ? -2.542 14.853 -3.849 1.00 92.31 72 THR A O 1
ATOM 550 N N . ASP A 1 73 ? -1.836 15.918 -1.997 1.00 93.81 73 ASP A N 1
ATOM 551 C CA . ASP A 1 73 ? -0.496 16.263 -2.475 1.00 93.81 73 ASP A CA 1
ATOM 552 C C . ASP A 1 73 ? 0.273 15.007 -2.936 1.00 93.81 73 ASP A C 1
ATOM 554 O O . ASP A 1 73 ? 0.909 14.998 -3.991 1.00 93.81 73 ASP A O 1
ATOM 558 N N . ALA A 1 74 ? 0.173 13.899 -2.187 1.00 92.81 74 ALA A N 1
ATOM 559 C CA . ALA A 1 74 ? 0.767 12.618 -2.573 1.00 92.81 74 ALA A CA 1
ATOM 560 C C . ALA A 1 74 ? 0.103 12.006 -3.818 1.00 92.81 74 ALA A C 1
ATOM 562 O O . ALA A 1 74 ? 0.789 11.400 -4.641 1.00 92.81 74 ALA A O 1
ATOM 563 N N . GLY A 1 75 ? -1.218 12.150 -3.958 1.00 92.12 75 GLY A N 1
ATOM 564 C CA . GLY A 1 75 ? -1.961 11.705 -5.136 1.00 92.12 75 GLY A CA 1
ATOM 565 C C . GLY A 1 75 ? -1.600 12.500 -6.391 1.00 92.12 75 GLY A C 1
ATOM 566 O O . GLY A 1 75 ? -1.386 11.904 -7.444 1.00 92.12 75 GLY A O 1
ATOM 567 N N . GLU A 1 76 ? -1.471 13.822 -6.271 1.00 93.00 76 GLU A N 1
ATOM 568 C CA . GLU A 1 76 ? -1.032 14.708 -7.354 1.00 93.00 76 GLU A CA 1
ATOM 569 C C . GLU A 1 76 ? 0.394 14.372 -7.798 1.00 93.00 76 GLU A C 1
ATOM 571 O O . GLU A 1 76 ? 0.636 14.192 -8.987 1.00 93.00 76 GLU A O 1
ATOM 576 N N . TYR A 1 77 ? 1.313 14.167 -6.852 1.00 92.56 77 TYR A N 1
ATOM 577 C CA . TYR A 1 77 ? 2.6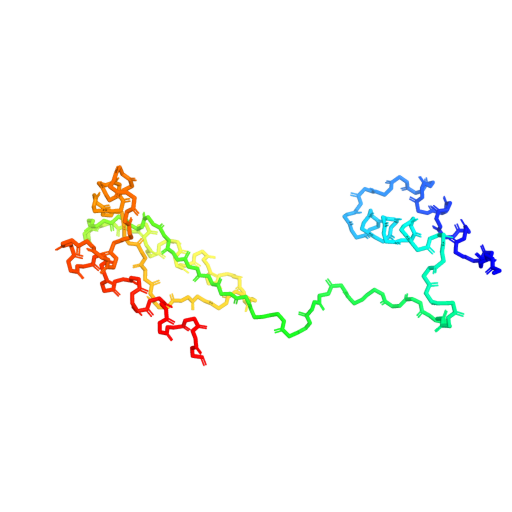73 13.728 -7.166 1.00 92.56 77 TYR A CA 1
ATOM 578 C C . TYR A 1 77 ? 2.710 12.351 -7.845 1.00 92.56 77 TYR A C 1
ATOM 580 O O . TYR A 1 77 ? 3.483 12.121 -8.773 1.00 92.56 77 TYR A O 1
ATOM 588 N N . LEU A 1 78 ? 1.865 11.413 -7.406 1.00 90.06 78 LEU A N 1
ATOM 589 C CA . LEU A 1 78 ? 1.776 10.089 -8.020 1.00 90.06 78 LEU A CA 1
ATOM 590 C C . LEU A 1 78 ? 1.241 10.159 -9.460 1.00 90.06 78 LEU A C 1
ATOM 592 O O . LEU A 1 78 ? 1.647 9.348 -10.293 1.00 90.06 78 LEU A O 1
ATOM 596 N N . ALA A 1 79 ? 0.385 11.137 -9.770 1.00 87.88 79 ALA A N 1
ATOM 597 C CA . ALA A 1 79 ? -0.175 11.336 -11.105 1.00 87.88 79 ALA A CA 1
ATOM 598 C C . ALA A 1 79 ? 0.875 11.737 -12.160 1.00 87.88 79 ALA A C 1
ATOM 600 O O . ALA A 1 79 ? 0.656 11.491 -13.348 1.00 87.88 79 ALA A O 1
ATOM 601 N N . ASP A 1 80 ? 2.034 12.264 -11.749 1.00 91.31 80 ASP A N 1
ATOM 602 C CA . ASP A 1 80 ? 3.155 12.558 -12.654 1.00 91.31 80 ASP A CA 1
ATOM 603 C C . ASP A 1 80 ? 3.795 11.278 -13.240 1.00 91.31 80 ASP A C 1
ATOM 605 O O . ASP A 1 80 ? 4.492 11.322 -14.260 1.00 91.31 80 ASP A O 1
ATOM 609 N N . TYR A 1 81 ? 3.542 10.109 -12.637 1.00 87.94 81 TYR A N 1
ATOM 610 C CA . TYR A 1 81 ? 4.108 8.823 -13.045 1.00 87.94 81 TYR A CA 1
ATOM 611 C C . TYR A 1 81 ? 3.113 7.983 -13.854 1.00 87.94 81 TYR A C 1
ATOM 613 O O . TYR A 1 81 ? 2.472 7.074 -13.336 1.00 87.94 81 TYR A O 1
ATOM 621 N N . LEU A 1 82 ? 3.068 8.204 -15.171 1.00 82.62 82 LEU A N 1
ATOM 622 C CA . LEU A 1 82 ? 2.119 7.544 -16.088 1.00 82.62 82 LEU A CA 1
ATOM 623 C C . LEU A 1 82 ? 2.169 6.001 -16.104 1.00 82.62 82 LEU A C 1
ATOM 625 O O . LEU A 1 82 ? 1.209 5.363 -16.528 1.00 82.62 82 LEU A O 1
ATOM 629 N N . LEU A 1 83 ? 3.282 5.393 -15.681 1.00 83.88 83 LEU A N 1
ATOM 630 C CA . LEU A 1 83 ? 3.436 3.931 -15.616 1.00 83.88 83 LEU A CA 1
ATOM 631 C C . LEU A 1 83 ? 2.910 3.320 -14.308 1.00 83.88 83 LEU A C 1
ATOM 633 O O . LEU A 1 83 ? 2.809 2.098 -14.209 1.00 83.88 83 LEU A O 1
ATOM 637 N N . ILE A 1 84 ? 2.601 4.142 -13.303 1.00 90.06 84 ILE A N 1
ATOM 638 C CA . ILE A 1 84 ? 2.120 3.691 -12.000 1.00 90.06 84 ILE A CA 1
ATOM 639 C C . ILE A 1 84 ? 0.630 3.997 -11.922 1.00 90.06 84 ILE A C 1
ATOM 641 O O . ILE A 1 84 ? 0.232 5.141 -11.735 1.00 90.06 84 ILE A O 1
ATOM 645 N N . ALA A 1 85 ? -0.209 2.969 -12.037 1.00 90.25 85 ALA A N 1
ATOM 646 C CA . ALA A 1 85 ? -1.645 3.156 -11.869 1.00 90.25 85 ALA A CA 1
ATOM 647 C C . ALA A 1 85 ? -1.986 3.219 -10.366 1.00 90.25 85 ALA A C 1
ATOM 649 O O . ALA A 1 85 ? -1.805 2.211 -9.669 1.00 90.25 85 ALA A O 1
ATOM 650 N N . PRO A 1 86 ? -2.462 4.358 -9.829 1.00 92.12 86 PRO A N 1
ATOM 651 C CA . PRO A 1 86 ? -2.821 4.456 -8.418 1.00 92.12 86 PRO A CA 1
ATOM 652 C C . PRO A 1 86 ? -3.927 3.458 -8.050 1.00 92.12 86 PRO A C 1
ATOM 654 O O . PRO A 1 86 ? -4.723 3.028 -8.892 1.00 92.12 86 PRO A O 1
ATOM 657 N N . LEU A 1 87 ? -3.925 3.035 -6.791 1.00 95.00 87 LEU A N 1
ATOM 658 C CA . LEU A 1 87 ? -5.033 2.323 -6.172 1.00 95.00 87 LEU A CA 1
ATOM 659 C C . LEU A 1 87 ? -6.020 3.347 -5.599 1.00 95.00 87 LEU A C 1
ATOM 661 O O . LEU A 1 87 ? -5.604 4.376 -5.064 1.00 95.00 87 LEU A O 1
ATOM 665 N N . GLU A 1 88 ? -7.313 3.056 -5.696 1.00 94.12 88 GLU A N 1
ATOM 666 C CA . GLU A 1 88 ? -8.368 3.847 -5.048 1.00 94.12 88 GLU A CA 1
ATOM 667 C C . GLU A 1 88 ? -8.306 3.694 -3.525 1.00 94.12 88 GLU A C 1
ATOM 669 O O . GLU A 1 88 ? -8.579 4.631 -2.766 1.00 94.12 88 GLU A O 1
ATOM 674 N N . THR A 1 89 ? -7.910 2.505 -3.067 1.00 95.81 89 THR A N 1
ATOM 675 C CA . THR A 1 89 ? -7.770 2.207 -1.646 1.00 95.81 89 THR A CA 1
ATOM 676 C C . THR A 1 89 ? -6.623 3.005 -1.020 1.00 95.81 89 THR A C 1
ATOM 678 O O . THR A 1 89 ? -5.497 3.013 -1.518 1.00 95.81 89 THR A O 1
ATOM 681 N N . VAL A 1 90 ? -6.883 3.620 0.137 1.00 95.12 90 VAL A N 1
ATOM 682 C CA . VAL A 1 90 ? -5.884 4.347 0.935 1.00 95.12 90 VAL A CA 1
ATOM 683 C C . VAL A 1 90 ? -5.787 3.732 2.324 1.00 95.12 90 VAL A C 1
ATOM 685 O O . VAL A 1 90 ? -6.793 3.585 3.015 1.00 95.12 90 VAL A O 1
ATOM 688 N N . VAL A 1 91 ? -4.564 3.419 2.759 1.00 96.62 91 VAL A N 1
ATOM 689 C CA . VAL A 1 91 ? -4.310 2.890 4.105 1.00 96.62 91 VAL A CA 1
ATOM 690 C C . VAL A 1 91 ? -3.970 4.040 5.045 1.00 96.62 91 VAL A C 1
ATOM 692 O O . VAL A 1 91 ? -2.934 4.699 4.898 1.00 96.62 91 VAL A O 1
ATOM 695 N N . TYR A 1 92 ? -4.830 4.271 6.034 1.00 96.25 92 TYR A N 1
ATOM 696 C CA . TYR A 1 92 ? -4.667 5.364 6.987 1.00 96.25 92 TYR A CA 1
ATOM 697 C C . TYR A 1 92 ? -3.755 4.976 8.150 1.00 96.25 92 TYR A C 1
ATOM 699 O O . TYR A 1 92 ? -3.631 3.809 8.529 1.00 96.25 92 TYR A O 1
ATOM 707 N N . GLU A 1 93 ? -3.140 5.975 8.781 1.00 95.19 93 GLU A N 1
ATOM 708 C CA . GLU A 1 93 ? -2.385 5.765 10.011 1.00 95.19 93 GLU A CA 1
ATOM 709 C C . GLU A 1 93 ? -3.326 5.558 11.209 1.00 95.19 93 GLU A C 1
ATOM 711 O O . GLU A 1 93 ? -3.587 6.449 12.018 1.00 95.19 93 GLU A O 1
ATOM 716 N N . LEU A 1 94 ? -3.856 4.341 11.328 1.00 96.00 94 LEU A N 1
ATOM 717 C CA . LEU A 1 94 ? -4.695 3.932 12.448 1.00 96.00 94 LEU A CA 1
ATOM 718 C C . LEU A 1 94 ? -3.860 3.265 13.540 1.00 96.00 94 LEU A C 1
ATOM 720 O O . LEU A 1 94 ? -3.042 2.383 13.276 1.00 96.00 94 LEU A O 1
ATOM 724 N N . LYS A 1 95 ? -4.156 3.599 14.801 1.00 95.69 95 LYS A N 1
ATOM 725 C CA . LYS A 1 95 ? -3.550 2.946 15.974 1.00 95.69 95 LYS A CA 1
ATOM 726 C C . LYS A 1 95 ? -3.685 1.413 15.928 1.00 95.69 95 LYS A C 1
ATOM 728 O O . LYS A 1 95 ? -2.765 0.714 16.335 1.00 95.69 95 LYS A O 1
ATOM 733 N N . ALA A 1 96 ? -4.781 0.903 15.360 1.00 96.88 96 ALA A N 1
ATOM 734 C CA . ALA A 1 96 ? -5.051 -0.529 15.233 1.00 96.88 96 ALA A CA 1
ATOM 735 C C . ALA A 1 96 ? -3.930 -1.308 14.526 1.00 96.88 96 ALA A C 1
ATOM 737 O O . ALA A 1 96 ? -3.621 -2.417 14.949 1.00 96.88 96 ALA A O 1
ATOM 738 N N . TYR A 1 97 ? -3.284 -0.722 13.509 1.00 96.69 97 TYR A N 1
ATOM 739 C CA . TYR A 1 97 ? -2.155 -1.357 12.818 1.00 96.69 97 TYR A CA 1
ATO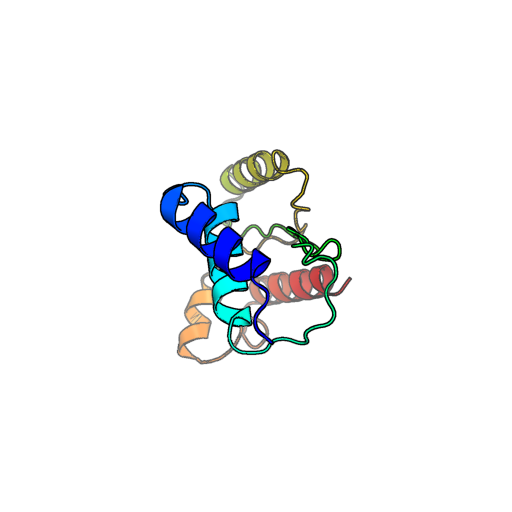M 740 C C . TYR A 1 97 ? -0.930 -1.538 13.718 1.00 96.69 97 TYR A C 1
ATOM 742 O O . TYR A 1 97 ? -0.134 -2.432 13.466 1.00 96.69 97 TYR A O 1
ATOM 750 N N . ARG A 1 98 ? -0.759 -0.709 14.757 1.00 95.81 98 ARG A N 1
ATOM 751 C CA . ARG A 1 98 ? 0.333 -0.849 15.734 1.00 95.81 98 ARG A CA 1
ATOM 752 C C . ARG A 1 98 ? -0.047 -1.765 16.888 1.00 95.81 98 ARG A C 1
ATOM 754 O O . ARG A 1 98 ? 0.762 -2.600 17.275 1.00 95.81 98 ARG A O 1
ATOM 761 N N . ASP A 1 99 ? -1.262 -1.617 17.409 1.00 96.00 99 ASP A N 1
ATOM 762 C CA . ASP A 1 99 ? -1.738 -2.398 18.557 1.00 96.00 99 ASP A CA 1
ATOM 763 C C . ASP A 1 99 ? -1.753 -3.901 18.246 1.00 96.00 99 ASP A C 1
ATOM 765 O O . ASP A 1 99 ? -1.375 -4.710 19.086 1.00 96.00 99 ASP A O 1
ATOM 769 N N . VAL A 1 100 ? -2.124 -4.276 17.018 1.00 97.06 100 VAL A N 1
ATOM 770 C CA . VAL A 1 100 ? -2.256 -5.684 16.624 1.00 97.06 100 VAL A CA 1
ATOM 771 C C . VAL A 1 100 ? -0.912 -6.421 16.496 1.00 97.06 100 VAL A C 1
ATOM 773 O O . VAL A 1 100 ? -0.864 -7.642 16.628 1.00 97.06 100 VAL A O 1
ATOM 776 N N . ILE A 1 101 ? 0.200 -5.697 16.292 1.00 94.00 101 ILE A N 1
ATOM 777 C CA . ILE A 1 101 ? 1.532 -6.297 16.084 1.00 94.00 101 ILE A CA 1
ATOM 778 C C . ILE A 1 101 ? 1.961 -7.123 17.301 1.00 94.00 101 ILE A C 1
ATOM 780 O O . ILE A 1 101 ? 2.512 -8.209 17.137 1.00 94.00 101 ILE A O 1
ATOM 784 N N . GLY A 1 102 ? 1.694 -6.630 18.515 1.00 94.44 102 GLY A N 1
ATOM 785 C CA . GLY A 1 102 ? 2.051 -7.327 19.757 1.00 94.44 102 GLY A CA 1
ATOM 786 C C . GLY A 1 102 ? 1.266 -8.621 19.986 1.00 94.44 102 GLY A C 1
ATOM 787 O O . GLY A 1 102 ? 1.733 -9.500 20.702 1.00 94.44 102 GLY A O 1
ATOM 788 N N . GLU A 1 103 ? 0.111 -8.750 19.338 1.00 96.12 103 GLU A N 1
ATOM 789 C CA . GLU A 1 103 ? -0.801 -9.889 19.467 1.00 96.12 103 GLU A CA 1
ATOM 790 C C . GLU A 1 103 ? -0.536 -10.969 18.405 1.00 96.12 103 GLU A C 1
ATOM 792 O O . GLU A 1 103 ? -1.123 -12.047 18.456 1.00 96.12 103 GLU A O 1
ATOM 797 N N . GLY A 1 104 ? 0.342 -10.698 17.429 1.00 96.62 104 GLY A N 1
ATOM 798 C CA . GLY A 1 104 ? 0.634 -11.622 16.329 1.00 96.62 104 GLY A CA 1
ATOM 799 C C . GLY A 1 104 ? -0.533 -11.821 15.355 1.00 96.62 104 GLY A C 1
ATOM 800 O O . GLY A 1 104 ? -0.563 -12.818 14.639 1.00 96.62 104 GLY A O 1
ATOM 801 N N . LEU A 1 105 ? -1.486 -10.887 15.336 1.00 96.69 105 LEU A N 1
ATOM 802 C CA . LEU A 1 105 ? -2.670 -10.913 14.478 1.00 96.69 105 LEU A CA 1
ATOM 803 C C . LEU A 1 105 ? -2.549 -9.880 13.348 1.00 96.69 105 LEU A C 1
ATOM 805 O O . LEU A 1 105 ? -1.750 -8.943 13.406 1.00 96.69 105 LEU A O 1
ATOM 809 N N . SER A 1 106 ? -3.382 -10.018 12.320 1.00 95.25 106 SER A N 1
ATOM 810 C CA . SER A 1 106 ? -3.620 -8.958 11.336 1.00 95.25 106 SER A CA 1
ATOM 811 C C . SER A 1 106 ? -4.820 -8.091 11.733 1.00 95.25 106 SER A C 1
ATOM 813 O O . SER A 1 106 ? -5.723 -8.530 12.445 1.00 95.25 106 SER A O 1
ATOM 815 N N . VAL A 1 107 ? -4.900 -6.856 11.223 1.00 97.19 107 VAL A N 1
ATOM 816 C CA . VAL A 1 107 ? -6.064 -5.976 11.455 1.00 97.19 107 VAL A CA 1
ATOM 817 C C . VAL A 1 107 ? -7.382 -6.582 10.966 1.00 97.19 107 VAL A C 1
ATOM 819 O O . VAL A 1 107 ? -8.444 -6.223 11.474 1.00 97.19 107 VAL A O 1
ATOM 822 N N . VAL A 1 108 ? -7.329 -7.533 10.025 1.00 97.12 108 VAL A N 1
ATOM 823 C CA . VAL A 1 108 ? -8.519 -8.261 9.560 1.00 97.12 108 VAL A CA 1
ATOM 824 C C . VAL A 1 108 ? -9.086 -9.200 10.630 1.00 97.12 108 VAL A C 1
ATOM 826 O O . VAL A 1 108 ? -10.299 -9.387 10.694 1.00 97.12 108 VAL A O 1
ATOM 829 N N . GLU A 1 109 ? -8.233 -9.707 11.518 1.00 97.00 109 GLU A N 1
ATOM 830 C CA . GLU A 1 109 ? -8.579 -10.554 12.669 1.00 97.00 109 GLU A CA 1
ATOM 831 C C . GLU A 1 109 ? -8.823 -9.725 13.940 1.00 97.00 109 GLU A C 1
ATOM 833 O O . GLU A 1 109 ? -9.256 -10.246 14.966 1.00 97.00 109 GLU A O 1
ATOM 838 N N . TRP A 1 110 ? -8.567 -8.417 13.876 1.00 96.19 110 TRP A N 1
ATOM 839 C CA . TRP A 1 110 ? -8.655 -7.506 15.009 1.00 96.19 110 TRP A CA 1
ATOM 840 C C . TRP A 1 110 ? -10.026 -6.836 15.132 1.00 96.19 110 TRP A C 1
ATOM 842 O O . TRP A 1 110 ? -10.922 -7.012 14.307 1.00 96.19 110 TRP A O 1
ATOM 852 N N . THR A 1 111 ? -10.206 -6.036 16.181 1.00 95.31 111 THR A N 1
ATOM 853 C CA . THR A 1 111 ? -11.491 -5.423 16.546 1.00 95.31 111 THR A CA 1
ATOM 854 C C . THR A 1 111 ? -11.798 -4.112 15.822 1.00 95.31 111 THR A C 1
ATOM 856 O O . THR A 1 111 ? -12.922 -3.626 15.923 1.00 95.31 111 THR A O 1
ATOM 859 N N . ASN A 1 112 ? -10.845 -3.523 15.089 1.00 97.12 112 ASN A N 1
ATOM 860 C CA . ASN A 1 112 ? -11.050 -2.242 14.410 1.00 97.12 112 ASN A CA 1
ATOM 861 C C . ASN A 1 112 ? -11.697 -2.442 13.022 1.00 97.12 112 ASN A C 1
ATOM 863 O O . ASN A 1 112 ? -11.016 -2.898 12.100 1.00 97.12 112 ASN A O 1
ATOM 867 N N . PRO A 1 113 ? -12.979 -2.070 12.831 1.00 97.00 113 PRO A N 1
ATOM 868 C CA . PRO A 1 113 ? -13.684 -2.331 11.579 1.00 97.00 113 PRO A CA 1
ATOM 869 C C . PRO A 1 113 ? -13.165 -1.480 10.416 1.00 97.00 113 PRO A C 1
ATOM 871 O O . PRO A 1 113 ? -13.202 -1.937 9.280 1.00 97.00 113 PRO A O 1
ATOM 874 N N . LYS A 1 114 ? -12.650 -0.273 10.686 1.00 96.31 114 LYS A N 1
ATOM 875 C CA . LYS A 1 114 ? -12.107 0.610 9.648 1.00 96.31 114 LYS A CA 1
ATOM 876 C C . LYS A 1 114 ? -10.809 0.042 9.071 1.00 96.31 114 LYS A C 1
ATOM 878 O O . LYS A 1 114 ? -10.707 -0.117 7.865 1.00 96.31 114 LYS A O 1
ATOM 883 N N . ALA A 1 115 ? -9.863 -0.338 9.932 1.00 97.25 115 ALA A N 1
ATOM 884 C CA . ALA A 1 115 ? -8.605 -0.953 9.499 1.00 97.25 115 ALA A CA 1
ATOM 885 C C . ALA A 1 115 ? -8.842 -2.283 8.761 1.00 97.25 115 ALA A C 1
ATOM 887 O O . ALA A 1 115 ? -8.173 -2.585 7.778 1.00 97.25 115 ALA A O 1
ATOM 888 N N . ARG A 1 116 ? -9.832 -3.068 9.210 1.00 97.88 116 ARG A N 1
ATOM 889 C CA . ARG A 1 116 ? -10.266 -4.275 8.501 1.00 97.88 116 ARG A CA 1
ATOM 890 C C . ARG A 1 116 ? -10.783 -3.951 7.097 1.00 97.88 116 ARG A C 1
ATOM 892 O O . ARG A 1 116 ? -10.364 -4.617 6.156 1.00 97.88 116 ARG A O 1
ATOM 899 N N . ALA A 1 117 ? -11.671 -2.963 6.970 1.00 97.75 117 ALA A N 1
ATOM 900 C CA . ALA A 1 117 ? -12.240 -2.562 5.686 1.00 97.75 117 ALA A CA 1
ATOM 901 C C . ALA A 1 117 ? -11.152 -2.098 4.706 1.00 97.75 117 ALA A C 1
ATOM 903 O O . ALA A 1 117 ? -11.114 -2.603 3.592 1.00 97.75 117 ALA A O 1
ATOM 904 N N . GLU A 1 118 ? -10.205 -1.261 5.149 1.00 97.38 118 GLU A N 1
ATOM 905 C CA . GLU A 1 118 ? -9.085 -0.785 4.315 1.00 97.38 118 GLU A CA 1
ATOM 906 C C . GLU A 1 118 ? -8.285 -1.943 3.687 1.00 97.38 118 GLU A C 1
ATOM 908 O O . GLU A 1 118 ?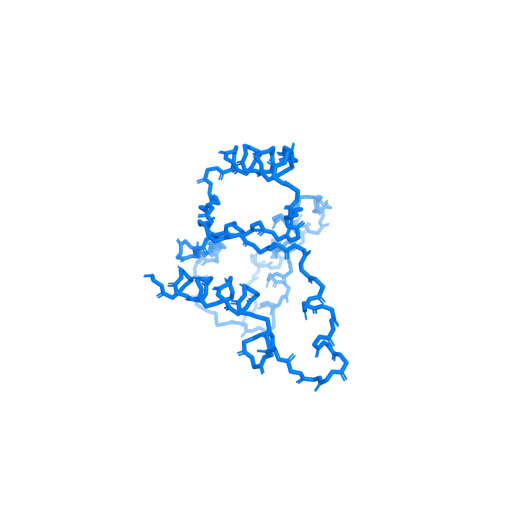 -7.982 -1.923 2.497 1.00 97.38 118 GLU A O 1
ATOM 913 N N . ILE A 1 119 ? -7.968 -2.992 4.457 1.00 97.69 119 ILE A N 1
ATOM 914 C CA . ILE A 1 119 ? -7.229 -4.154 3.932 1.00 97.69 119 ILE A CA 1
ATOM 915 C C . ILE A 1 119 ? -8.104 -5.051 3.048 1.00 97.69 119 ILE A C 1
ATOM 917 O O . ILE A 1 119 ? -7.605 -5.634 2.085 1.00 97.69 119 ILE A O 1
ATOM 921 N N . GLN A 1 120 ? -9.398 -5.172 3.347 1.00 97.31 120 GLN A N 1
ATOM 922 C CA . GLN A 1 120 ? -10.329 -5.941 2.516 1.00 97.31 120 GLN A CA 1
ATOM 923 C C . GLN A 1 120 ? -10.570 -5.271 1.157 1.00 97.31 120 GLN A C 1
ATOM 925 O O . GLN A 1 120 ? -10.583 -5.962 0.140 1.00 97.31 120 GLN A O 1
ATOM 930 N N . GLU A 1 121 ? -10.707 -3.945 1.134 1.00 97.56 121 GLU A N 1
ATOM 931 C CA . GLU A 1 121 ? -10.817 -3.140 -0.087 1.00 97.56 121 GLU A CA 1
ATOM 932 C C . GLU A 1 121 ? -9.539 -3.252 -0.924 1.00 97.56 121 GLU A C 1
ATOM 934 O O . GLU A 1 121 ? -9.616 -3.589 -2.106 1.00 97.56 121 GLU A O 1
ATOM 939 N N . LEU A 1 122 ? -8.364 -3.129 -0.290 1.00 97.56 122 LEU A N 1
ATOM 940 C CA . LEU A 1 122 ? -7.073 -3.303 -0.960 1.00 97.56 122 LEU A CA 1
ATOM 941 C C . LEU A 1 122 ? -6.952 -4.689 -1.603 1.00 97.56 122 LEU A C 1
ATOM 943 O O . LEU A 1 122 ? -6.532 -4.814 -2.751 1.00 97.56 122 LEU A O 1
ATOM 947 N N . ALA A 1 123 ? -7.317 -5.740 -0.866 1.00 96.75 123 ALA A N 1
ATOM 948 C CA . ALA A 1 123 ? -7.275 -7.103 -1.381 1.00 96.75 123 ALA A CA 1
ATOM 949 C C . ALA A 1 123 ? -8.221 -7.284 -2.578 1.00 96.75 123 ALA A C 1
ATOM 951 O O . ALA A 1 123 ? -7.843 -7.926 -3.557 1.00 96.75 123 ALA A O 1
ATOM 952 N N . GLY A 1 124 ? -9.421 -6.696 -2.525 1.00 96.69 124 GLY A N 1
ATOM 953 C CA . GLY A 1 124 ? -10.360 -6.697 -3.646 1.00 96.69 124 GLY A CA 1
ATOM 954 C C . GLY A 1 124 ? -9.797 -5.994 -4.881 1.00 96.69 124 GLY A C 1
ATOM 955 O O . GLY A 1 124 ? -9.934 -6.503 -5.990 1.00 96.69 124 GLY A O 1
ATOM 956 N N . GLU A 1 125 ? -9.113 -4.868 -4.691 1.00 96.12 125 GLU A N 1
ATOM 957 C CA . GLU A 1 125 ? -8.554 -4.071 -5.782 1.00 96.12 125 GLU A CA 1
ATOM 958 C C . GLU A 1 125 ? -7.312 -4.702 -6.434 1.00 96.12 125 GLU A C 1
ATOM 960 O O . GLU A 1 125 ? -7.098 -4.555 -7.636 1.00 96.12 125 GLU A O 1
ATOM 965 N N . VAL A 1 126 ? -6.485 -5.409 -5.659 1.00 94.00 126 VAL A N 1
ATOM 966 C CA . VAL A 1 126 ? -5.266 -6.071 -6.163 1.00 94.00 126 VAL A CA 1
ATOM 967 C C . VAL A 1 126 ? -5.581 -7.358 -6.928 1.00 94.00 126 VAL A C 1
ATOM 969 O O . VAL A 1 126 ? -4.830 -7.734 -7.827 1.00 94.00 126 VAL A O 1
ATOM 972 N N . VAL A 1 127 ? -6.660 -8.052 -6.559 1.00 92.25 127 VAL A N 1
ATOM 973 C CA . VAL A 1 127 ? -7.058 -9.327 -7.180 1.00 92.25 127 VAL A CA 1
ATOM 974 C C . VAL A 1 127 ? -7.912 -9.125 -8.441 1.00 92.25 127 VAL A C 1
ATOM 976 O O . VAL A 1 127 ? -8.011 -10.054 -9.245 1.00 92.25 127 VAL A O 1
ATOM 979 N N . ALA A 1 128 ? -8.514 -7.944 -8.619 1.00 80.88 128 ALA A N 1
ATOM 980 C CA . ALA A 1 128 ? -9.292 -7.575 -9.807 1.00 80.88 128 ALA A CA 1
ATOM 981 C C . ALA A 1 128 ? -8.427 -7.463 -11.080 1.00 80.88 128 ALA A C 1
ATOM 983 O O . ALA A 1 128 ? -8.894 -7.946 -12.138 1.00 80.88 128 ALA A O 1
#

pLDDT: mean 81.38, std 16.98, range [40.03, 97.88]

Radius of gyration: 23.33 Å; chains: 1; bounding box: 50×44×51 Å

Sequence (128 aa):
MESVRHAELIAELEASCAEEWGQRALLACLRKLRDGGPTEAASVVVHDLNPELRVRGLITRAPTDPNGSERTDAGEYLADYLLIAPLETVVYELKAYRDVIGEGLSVVEWTNPKARAEIQELAGEVVA

Secondary structure (DSSP, 8-state):
---HHHHHHHHHHHHTT--SHHHHHHHHHHHHHTTTS-S--S-----SS-TT---EEEEEEE---TT--HHHHHHHHHHT-TTSEEEEEEEE--HHHHHGGGGT--TTTSS-HHHHHHHHHHHHHHH-